Protein AF-A0A497P6F3-F1 (afdb_monomer_lite)

Radius of gyration: 19.62 Å; chains: 1; bounding box: 41×34×62 Å

pLDDT: mean 89.41, std 13.32, range [39.47, 98.31]

Secondary structure (DSSP, 8-state):
-GGGT--HHHHHS-HHHHTSEEEEEGGGS---TTS-----SEEEHHHHHHIIIIIIIIHH-TTHHHHHHHHHHHHHT-SS-------SHHHHHHHHHTT---EEE---S-TT--SHHHHTTSTTTS-GGGSSEEE--SS--HHHHHHHHHHHHHHTTTTTTPPPPPP-------

Structure (mmCIF, N/CA/C/O backbone):
data_AF-A0A497P6F3-F1
#
_entry.id   AF-A0A497P6F3-F1
#
loop_
_atom_site.group_PDB
_atom_site.id
_atom_site.type_symbol
_atom_site.label_atom_id
_atom_site.label_alt_id
_atom_site.label_comp_id
_atom_site.label_asym_id
_atom_site.label_entity_id
_atom_site.label_seq_id
_atom_site.pdbx_PDB_ins_code
_atom_site.Cartn_x
_atom_site.Cartn_y
_atom_site.Cartn_z
_atom_site.occupancy
_atom_site.B_iso_or_equiv
_atom_site.auth_seq_id
_atom_site.auth_comp_id
_atom_site.auth_asym_id
_atom_site.auth_atom_id
_atom_site.pdbx_PDB_model_num
ATOM 1 N N . ILE A 1 1 ? 3.048 -12.755 -9.326 1.00 82.00 1 ILE A N 1
ATOM 2 C CA . ILE A 1 1 ? 4.402 -13.328 -9.128 1.00 82.00 1 ILE A CA 1
ATOM 3 C C . ILE A 1 1 ? 4.595 -14.501 -10.067 1.00 82.00 1 ILE A C 1
ATOM 5 O O . ILE A 1 1 ? 5.355 -14.352 -11.011 1.00 82.00 1 ILE A O 1
ATOM 9 N N . GLU A 1 2 ? 3.820 -15.578 -9.909 1.00 86.31 2 GLU A N 1
ATOM 10 C CA . GLU A 1 2 ? 3.871 -16.745 -10.808 1.00 86.31 2 GLU A CA 1
ATOM 11 C C . GLU A 1 2 ? 3.602 -16.382 -12.273 1.00 86.31 2 GLU A C 1
ATOM 13 O O . GLU A 1 2 ? 4.366 -16.771 -13.147 1.00 86.31 2 GLU A O 1
ATOM 18 N N . LEU A 1 3 ? 2.597 -15.535 -12.531 1.00 90.06 3 LEU A N 1
ATOM 19 C CA . LEU A 1 3 ? 2.279 -15.052 -13.882 1.00 90.06 3 LEU A CA 1
ATOM 20 C C . LEU A 1 3 ? 3.457 -14.341 -14.574 1.00 90.06 3 LEU A C 1
ATOM 22 O O . LEU A 1 3 ? 3.561 -14.380 -15.792 1.00 90.06 3 LEU A O 1
ATOM 26 N N . LEU A 1 4 ? 4.342 -13.706 -13.801 1.00 92.44 4 LEU A N 1
ATOM 27 C CA . LEU A 1 4 ? 5.517 -12.988 -14.304 1.00 92.44 4 LEU A CA 1
ATOM 28 C C . LEU A 1 4 ? 6.810 -13.805 -14.149 1.00 92.44 4 LEU A C 1
ATOM 30 O O . LEU A 1 4 ? 7.888 -13.274 -14.387 1.00 92.44 4 LEU A O 1
ATOM 34 N N . GLY A 1 5 ? 6.736 -15.061 -13.691 1.00 94.38 5 GLY A N 1
ATOM 35 C CA . GLY A 1 5 ? 7.910 -15.905 -13.447 1.00 94.38 5 GLY A CA 1
ATOM 36 C C . GLY A 1 5 ? 8.916 -15.317 -12.447 1.00 94.38 5 GLY A C 1
ATOM 37 O O . GLY A 1 5 ? 10.118 -15.558 -12.577 1.00 94.38 5 GLY A O 1
ATOM 38 N N . LEU A 1 6 ? 8.453 -14.506 -11.490 1.00 95.31 6 LEU A N 1
ATOM 39 C CA . LEU A 1 6 ? 9.295 -13.927 -10.437 1.00 95.31 6 LEU A CA 1
ATOM 40 C C . LEU A 1 6 ? 9.411 -14.884 -9.247 1.00 95.31 6 LEU A C 1
ATOM 42 O O . LEU A 1 6 ? 8.482 -15.642 -8.968 1.00 95.31 6 LEU A O 1
ATOM 46 N N . LYS A 1 7 ? 10.529 -14.825 -8.518 1.00 95.38 7 LYS A N 1
ATOM 47 C CA . LYS A 1 7 ? 10.676 -15.559 -7.252 1.00 95.38 7 LYS A CA 1
ATOM 48 C C . LYS A 1 7 ? 10.013 -14.804 -6.101 1.00 95.38 7 LYS A C 1
ATOM 50 O O . LYS A 1 7 ? 9.880 -13.583 -6.154 1.00 95.38 7 LYS A O 1
ATOM 55 N N . TRP A 1 8 ? 9.633 -15.523 -5.047 1.00 94.88 8 TRP A N 1
ATOM 56 C CA . TRP A 1 8 ? 8.981 -14.929 -3.878 1.00 94.88 8 TRP A CA 1
ATOM 57 C C . TRP A 1 8 ? 9.869 -13.871 -3.208 1.00 94.88 8 TRP A C 1
ATOM 59 O O . TRP A 1 8 ? 9.406 -12.770 -2.912 1.00 94.88 8 TRP A O 1
ATOM 69 N N . GLU A 1 9 ? 11.162 -14.157 -3.061 1.00 95.56 9 GLU A N 1
ATOM 70 C CA . GLU A 1 9 ? 12.145 -13.293 -2.395 1.00 95.56 9 GLU A CA 1
ATOM 71 C C . GLU A 1 9 ? 12.336 -11.978 -3.161 1.00 95.56 9 GLU A C 1
ATOM 73 O O . GLU A 1 9 ? 12.485 -10.913 -2.567 1.00 95.56 9 GLU A O 1
ATOM 78 N N . GLN A 1 10 ? 12.222 -12.022 -4.491 1.00 94.75 10 GLN A N 1
ATOM 79 C CA . GLN A 1 10 ? 12.314 -10.838 -5.350 1.00 94.75 10 GLN A CA 1
ATOM 80 C C . GLN A 1 10 ? 11.138 -9.872 -5.169 1.00 94.75 10 GLN A C 1
ATOM 82 O O . GLN A 1 10 ? 11.231 -8.708 -5.556 1.00 94.75 10 GLN A O 1
ATOM 87 N N . CYS A 1 11 ? 10.032 -10.343 -4.594 1.00 91.94 11 CYS A N 1
ATOM 88 C CA . CYS A 1 11 ? 8.833 -9.549 -4.353 1.00 91.94 11 CYS A CA 1
ATOM 89 C C . CYS A 1 11 ? 8.666 -9.186 -2.872 1.00 91.94 11 CYS A C 1
ATOM 91 O O . CYS A 1 11 ? 8.286 -8.062 -2.546 1.00 91.94 11 CYS A O 1
ATOM 93 N N . TYR A 1 12 ? 8.981 -10.113 -1.965 1.00 90.44 12 TYR A N 1
ATOM 94 C CA . TYR A 1 12 ? 8.669 -9.998 -0.537 1.00 90.44 12 TYR A CA 1
ATOM 95 C C . TYR A 1 12 ? 9.870 -10.172 0.398 1.00 90.44 12 TYR A C 1
ATOM 97 O O . TYR A 1 12 ? 9.712 -9.981 1.601 1.00 90.44 12 TYR A O 1
ATOM 105 N N . GLY A 1 13 ? 11.060 -10.463 -0.130 1.00 91.81 13 GLY A N 1
ATOM 106 C CA . GLY A 1 13 ? 12.277 -10.655 0.655 1.00 91.81 13 GLY A CA 1
ATOM 107 C C . GLY A 1 13 ? 12.899 -9.362 1.193 1.00 91.81 13 GLY A C 1
ATOM 108 O O . GLY A 1 13 ? 12.254 -8.312 1.328 1.00 91.81 13 GLY A O 1
ATOM 109 N N . THR A 1 14 ? 14.184 -9.456 1.510 1.00 92.69 14 THR A N 1
ATOM 110 C CA . THR A 1 14 ? 15.056 -8.349 1.922 1.00 92.69 14 THR A CA 1
ATOM 111 C C . THR A 1 14 ? 15.172 -7.272 0.836 1.00 92.69 14 THR A C 1
ATOM 113 O O . THR A 1 14 ? 14.753 -7.457 -0.310 1.00 92.69 14 THR A O 1
ATOM 116 N N . ASP A 1 15 ? 15.731 -6.113 1.196 1.00 90.38 15 ASP A N 1
ATOM 117 C CA . ASP A 1 15 ? 15.968 -5.031 0.233 1.00 90.38 15 ASP A CA 1
ATOM 118 C C . ASP A 1 15 ? 16.881 -5.490 -0.919 1.00 90.38 15 ASP A C 1
ATOM 120 O O . ASP A 1 15 ? 16.552 -5.277 -2.085 1.00 90.38 15 ASP A O 1
ATOM 124 N N . ASP A 1 16 ? 17.952 -6.224 -0.608 1.00 93.62 16 ASP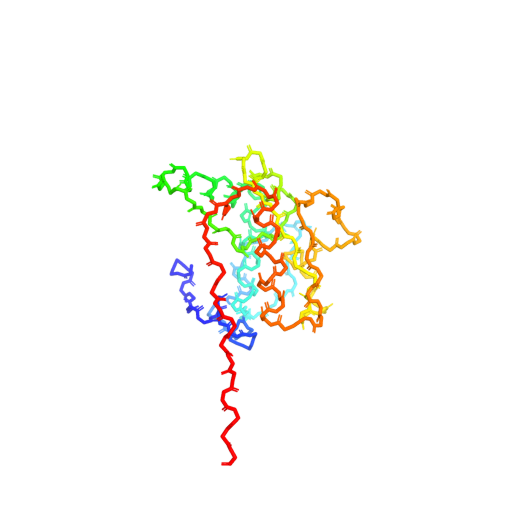 A N 1
ATOM 125 C CA . ASP A 1 16 ? 18.881 -6.766 -1.604 1.00 93.62 16 ASP A CA 1
ATOM 126 C C . ASP A 1 16 ? 18.204 -7.776 -2.543 1.00 93.62 16 ASP A C 1
ATOM 128 O O . ASP A 1 16 ? 18.385 -7.725 -3.762 1.00 93.62 16 ASP A O 1
ATOM 132 N N . GLU A 1 17 ? 17.369 -8.670 -2.006 1.00 95.62 17 GLU A N 1
ATOM 133 C CA . GLU A 1 17 ? 16.643 -9.660 -2.812 1.00 95.62 17 GLU A CA 1
ATOM 134 C C . GLU A 1 17 ? 15.648 -8.994 -3.768 1.00 95.62 17 GLU A C 1
ATOM 136 O O . GLU A 1 17 ? 15.582 -9.357 -4.949 1.00 95.62 17 GLU A O 1
ATOM 141 N N . LYS A 1 18 ? 14.931 -7.967 -3.297 1.00 93.06 18 LYS A N 1
ATOM 142 C CA . LYS A 1 18 ? 14.019 -7.158 -4.122 1.00 93.06 18 LYS A CA 1
ATOM 143 C C . LYS A 1 18 ? 14.755 -6.386 -5.218 1.00 93.06 18 LYS A C 1
ATOM 145 O O . LYS A 1 18 ? 14.202 -6.185 -6.302 1.00 93.06 18 LYS A O 1
ATOM 150 N N . ASN A 1 19 ? 16.001 -5.995 -4.964 1.00 94.88 19 ASN A N 1
ATOM 151 C CA . ASN A 1 19 ? 16.866 -5.315 -5.927 1.00 94.88 19 ASN A CA 1
ATOM 152 C C . ASN A 1 19 ? 17.665 -6.275 -6.832 1.00 94.88 19 ASN A C 1
ATOM 154 O O . ASN A 1 19 ? 18.416 -5.825 -7.698 1.00 94.88 19 ASN A O 1
ATOM 158 N N . SER A 1 20 ? 17.474 -7.592 -6.710 1.00 96.62 20 SER A N 1
ATOM 159 C CA . SER A 1 20 ? 18.093 -8.566 -7.616 1.00 96.62 20 SER A CA 1
ATOM 160 C C . SER A 1 20 ? 17.453 -8.560 -9.013 1.00 96.62 20 SER A C 1
ATOM 162 O O . SER A 1 20 ? 16.248 -8.343 -9.171 1.00 96.62 20 SER A O 1
ATOM 164 N N . LEU A 1 21 ? 18.265 -8.818 -10.045 1.00 97.56 21 LEU A N 1
ATOM 165 C CA . LEU A 1 21 ? 17.821 -8.832 -11.443 1.00 97.56 21 LEU A CA 1
ATOM 166 C C . LEU A 1 21 ? 16.886 -10.008 -11.750 1.00 97.56 21 LEU A C 1
ATOM 168 O O . LEU A 1 21 ? 17.105 -11.148 -11.335 1.00 97.56 21 LEU A O 1
ATOM 172 N N . THR A 1 22 ? 15.881 -9.735 -12.574 1.00 97.19 22 THR A N 1
ATOM 173 C CA . THR A 1 22 ? 14.935 -10.719 -13.108 1.00 97.19 22 THR A CA 1
ATOM 174 C C . THR A 1 22 ? 15.304 -11.105 -14.546 1.00 97.19 22 THR A C 1
ATOM 176 O O . THR A 1 22 ? 16.298 -10.643 -15.111 1.00 97.19 22 THR A O 1
ATOM 179 N N . HIS A 1 23 ? 14.520 -11.991 -15.160 1.00 96.31 23 HIS A N 1
ATOM 180 C CA . HIS A 1 23 ? 14.651 -12.295 -16.588 1.00 96.31 23 HIS A CA 1
ATOM 181 C C . HIS A 1 23 ? 13.951 -11.257 -17.484 1.00 96.31 23 HIS A C 1
ATOM 183 O O . HIS A 1 23 ? 14.224 -11.219 -18.682 1.00 96.31 23 HIS A O 1
ATOM 189 N N . ILE A 1 24 ? 13.087 -10.424 -16.902 1.00 96.81 24 ILE A N 1
ATOM 190 C CA . ILE A 1 24 ? 12.290 -9.410 -17.588 1.00 96.81 24 ILE A CA 1
ATOM 191 C C . ILE A 1 24 ? 13.165 -8.191 -17.867 1.00 96.81 24 ILE A C 1
ATOM 193 O O . ILE A 1 24 ? 13.961 -7.788 -17.014 1.00 96.81 24 ILE A O 1
ATOM 197 N N . LYS A 1 25 ? 13.027 -7.599 -19.053 1.00 96.94 25 LYS A N 1
ATOM 198 C CA . LYS A 1 25 ? 13.812 -6.435 -19.457 1.00 96.94 25 LYS A CA 1
ATOM 199 C C . LYS A 1 25 ? 12.956 -5.193 -19.628 1.00 96.94 25 LYS A C 1
ATOM 201 O O . LYS A 1 25 ? 11.786 -5.272 -19.989 1.00 96.94 25 LYS A O 1
ATOM 206 N N . TRP A 1 26 ? 13.589 -4.041 -19.436 1.00 95.44 26 TRP A N 1
ATOM 207 C CA . TRP A 1 26 ? 12.973 -2.748 -19.686 1.00 95.44 26 TRP A CA 1
ATOM 208 C C . TRP A 1 26 ? 12.540 -2.605 -21.148 1.00 95.44 26 TRP A C 1
ATOM 210 O O . TRP A 1 26 ? 11.471 -2.068 -21.395 1.00 95.44 26 TRP A O 1
ATOM 220 N N . GLU A 1 27 ? 13.298 -3.099 -22.131 1.00 93.69 27 GLU A N 1
ATOM 221 C CA . GLU A 1 27 ? 12.922 -2.959 -23.550 1.00 93.69 27 GLU A CA 1
ATOM 222 C C . GLU A 1 27 ? 11.617 -3.676 -23.917 1.00 93.69 27 GLU A C 1
ATOM 224 O O . GLU A 1 27 ? 10.956 -3.272 -24.870 1.00 93.69 27 GLU A O 1
ATOM 229 N N . ASP A 1 28 ? 11.246 -4.701 -23.151 1.00 93.44 28 ASP A N 1
ATOM 230 C CA . ASP A 1 28 ? 10.060 -5.520 -23.401 1.00 93.44 28 ASP A CA 1
ATOM 231 C C . ASP A 1 28 ? 8.796 -4.936 -22.735 1.00 93.44 28 ASP A C 1
ATOM 233 O O . ASP A 1 28 ? 7.688 -5.431 -22.948 1.00 93.44 28 ASP A O 1
ATOM 237 N N . MET A 1 29 ? 8.939 -3.882 -21.919 1.00 92.62 29 MET A N 1
ATOM 238 C CA . MET A 1 29 ? 7.821 -3.260 -21.211 1.00 92.62 29 MET A CA 1
ATOM 239 C C . MET A 1 29 ? 7.004 -2.329 -22.118 1.00 92.62 29 MET A C 1
ATOM 241 O O . MET A 1 29 ? 7.578 -1.497 -22.828 1.00 92.62 29 MET A O 1
ATOM 245 N N . PRO A 1 30 ? 5.660 -2.397 -22.074 1.00 90.69 30 PRO A N 1
ATOM 246 C CA . PRO A 1 30 ? 4.821 -1.475 -22.824 1.00 90.69 30 PRO A CA 1
ATOM 247 C C . PRO A 1 30 ? 4.896 -0.082 -22.198 1.00 90.69 30 PRO A C 1
ATOM 249 O O . PRO A 1 30 ? 4.627 0.069 -21.012 1.00 90.69 30 PRO A O 1
ATOM 252 N N . SER A 1 31 ? 5.188 0.943 -23.000 1.00 85.38 31 SER A N 1
ATOM 253 C CA . SER A 1 31 ? 5.140 2.341 -22.559 1.00 85.38 31 SER A CA 1
ATOM 254 C C . SER A 1 31 ? 4.260 3.195 -23.467 1.00 85.38 31 SER A C 1
ATOM 256 O O . SER A 1 31 ? 4.230 2.973 -24.682 1.00 85.38 31 SER A O 1
ATOM 258 N N . PRO A 1 32 ? 3.535 4.185 -22.913 1.00 78.06 32 PRO A N 1
ATOM 259 C CA . PRO A 1 32 ? 2.822 5.155 -23.729 1.00 78.06 32 PRO A CA 1
ATOM 260 C C . PRO A 1 32 ? 3.815 5.938 -24.604 1.00 78.06 32 PRO A C 1
ATOM 262 O O . PRO A 1 32 ? 4.853 6.358 -24.085 1.00 78.06 32 PRO A O 1
ATOM 265 N N . PRO A 1 33 ? 3.485 6.252 -25.873 1.00 77.50 33 PRO A N 1
ATOM 266 C CA . PRO A 1 33 ? 4.359 7.044 -26.748 1.00 77.50 33 PRO A CA 1
ATOM 267 C C . PRO A 1 33 ? 4.779 8.387 -26.134 1.00 77.50 33 PRO A C 1
ATOM 269 O O . PRO A 1 33 ? 5.876 8.875 -26.379 1.00 77.50 33 PRO A O 1
ATOM 272 N N . ASN A 1 34 ? 3.912 8.957 -25.292 1.00 79.50 34 ASN A N 1
ATOM 273 C CA . ASN A 1 34 ? 4.110 10.255 -24.650 1.00 79.50 34 ASN A CA 1
ATOM 274 C C . ASN A 1 34 ? 4.854 10.172 -23.301 1.00 79.50 34 ASN A C 1
ATOM 276 O O . ASN A 1 34 ? 5.140 11.207 -22.705 1.00 79.50 34 ASN A O 1
ATOM 280 N N . LYS A 1 35 ? 5.147 8.965 -22.796 1.00 80.62 35 LYS A N 1
ATOM 281 C CA . LYS A 1 35 ? 5.893 8.733 -21.546 1.00 80.62 35 LYS A CA 1
ATOM 282 C C . LYS A 1 35 ? 6.769 7.470 -21.670 1.00 80.62 35 LYS A C 1
ATOM 284 O O . LYS A 1 35 ? 6.544 6.502 -20.941 1.00 80.62 35 LYS A O 1
ATOM 289 N N . PRO A 1 36 ? 7.743 7.444 -22.600 1.00 81.69 36 PRO A N 1
ATOM 290 C CA . PRO A 1 36 ? 8.641 6.307 -22.739 1.00 81.69 36 PRO A CA 1
ATOM 291 C C . PRO A 1 36 ? 9.556 6.198 -21.517 1.00 81.69 36 PRO A C 1
ATOM 293 O O . PRO A 1 36 ? 10.034 7.200 -20.979 1.00 81.69 36 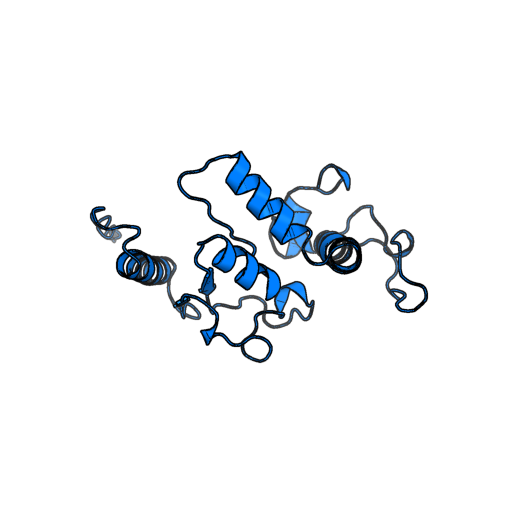PRO A O 1
ATOM 296 N N . HIS A 1 37 ? 9.846 4.974 -21.085 1.00 83.50 37 HIS A N 1
ATOM 297 C CA . HIS A 1 37 ? 10.933 4.736 -20.141 1.00 83.50 37 HIS A CA 1
ATOM 298 C C . HIS A 1 37 ? 12.272 4.704 -20.882 1.00 83.50 37 HIS A C 1
ATOM 300 O O . HIS A 1 37 ? 12.437 4.073 -21.927 1.00 83.50 37 HIS A O 1
ATOM 306 N N . ASN A 1 38 ? 13.271 5.352 -20.289 1.00 85.50 38 ASN A N 1
ATOM 307 C CA . ASN A 1 38 ? 14.618 5.451 -20.858 1.00 85.50 38 ASN A CA 1
ATOM 308 C C . ASN A 1 38 ? 15.582 4.388 -20.308 1.00 85.50 38 ASN A C 1
ATOM 310 O O . ASN A 1 38 ? 16.759 4.371 -20.662 1.00 85.50 38 ASN A O 1
ATOM 314 N N . LYS A 1 39 ? 15.095 3.501 -19.434 1.00 91.38 39 LYS A N 1
ATOM 315 C CA . LYS A 1 39 ? 15.883 2.407 -18.866 1.00 91.38 39 LYS A CA 1
ATOM 316 C C . LYS A 1 39 ? 16.050 1.265 -19.876 1.00 91.38 39 LYS A C 1
ATOM 318 O O . LYS A 1 39 ? 15.244 1.092 -20.797 1.00 91.38 39 LYS A O 1
ATOM 323 N N . ARG A 1 40 ? 17.140 0.519 -19.713 1.00 93.25 40 ARG A N 1
ATOM 324 C CA . ARG A 1 40 ? 17.569 -0.587 -20.575 1.00 93.25 40 ARG A CA 1
ATOM 325 C C . ARG A 1 40 ? 18.103 -1.733 -19.719 1.00 93.25 40 ARG A C 1
ATOM 327 O O . ARG A 1 40 ? 18.557 -1.503 -18.599 1.00 93.25 40 ARG A O 1
ATOM 334 N N . GLY A 1 41 ? 18.068 -2.946 -20.255 1.00 96.12 41 GLY A N 1
ATOM 335 C CA . GLY A 1 41 ? 18.523 -4.161 -19.595 1.00 96.12 41 GLY A CA 1
ATOM 336 C C . GLY A 1 41 ? 17.480 -4.791 -18.673 1.00 96.12 41 GLY A C 1
ATOM 337 O O . GLY A 1 41 ? 16.304 -4.433 -18.671 1.00 96.12 41 GLY A O 1
ATOM 338 N N . LYS A 1 42 ? 17.932 -5.783 -17.899 1.00 97.56 42 LYS A N 1
ATOM 339 C CA . LYS A 1 42 ? 17.087 -6.540 -16.968 1.00 97.56 42 LYS A CA 1
ATOM 340 C C . LYS A 1 42 ? 16.571 -5.642 -15.844 1.00 97.56 42 LYS A C 1
ATOM 342 O O . LYS A 1 42 ? 17.329 -4.852 -15.294 1.00 97.56 42 LYS A O 1
ATOM 347 N N . MET A 1 43 ? 15.304 -5.818 -15.497 1.00 97.38 43 MET A N 1
ATOM 348 C CA . MET A 1 43 ? 14.647 -5.137 -14.386 1.00 97.38 43 MET A CA 1
ATOM 349 C C . MET A 1 43 ? 14.917 -5.871 -13.075 1.00 97.38 43 MET A C 1
ATOM 351 O O . MET A 1 43 ? 14.996 -7.107 -13.065 1.00 97.38 43 MET A O 1
ATOM 355 N N . THR A 1 44 ? 14.994 -5.140 -11.965 1.00 96.94 44 THR A N 1
ATOM 356 C CA . THR A 1 44 ? 14.945 -5.754 -10.628 1.00 96.94 44 THR A CA 1
ATOM 357 C C . THR A 1 44 ? 13.531 -6.231 -10.281 1.00 96.94 44 THR A C 1
ATOM 359 O O . THR A 1 44 ? 12.554 -5.808 -10.902 1.00 96.94 44 THR A O 1
ATOM 362 N N . GLY A 1 45 ? 13.393 -7.105 -9.278 1.00 96.19 45 GLY A N 1
ATOM 363 C CA . GLY A 1 45 ? 12.075 -7.541 -8.792 1.00 96.19 45 GLY A CA 1
ATOM 364 C C . GLY A 1 45 ? 11.181 -6.363 -8.385 1.00 96.19 45 GLY A C 1
ATOM 365 O O . GLY A 1 45 ? 10.022 -6.283 -8.804 1.00 96.19 45 GLY A O 1
ATOM 366 N N . ARG A 1 46 ? 11.763 -5.400 -7.656 1.00 94.56 46 ARG A N 1
ATOM 367 C CA . ARG A 1 46 ? 11.128 -4.129 -7.279 1.00 94.56 46 ARG A CA 1
ATOM 368 C C . ARG A 1 46 ? 10.665 -3.339 -8.498 1.00 94.56 46 ARG A C 1
ATOM 370 O O . ARG A 1 46 ? 9.508 -2.930 -8.537 1.00 94.56 46 ARG A O 1
ATOM 377 N N . GLU A 1 47 ? 11.531 -3.163 -9.494 1.00 95.31 47 GLU A N 1
ATOM 378 C CA . GLU A 1 47 ? 11.191 -2.413 -10.706 1.00 95.31 47 GLU A CA 1
ATOM 379 C C . GLU A 1 47 ? 10.024 -3.052 -11.465 1.00 95.31 47 GLU A C 1
ATOM 381 O O . GLU A 1 47 ? 9.114 -2.341 -11.888 1.00 95.31 47 GLU A O 1
ATOM 386 N N . VAL A 1 48 ? 10.007 -4.385 -11.605 1.00 96.06 48 VAL A N 1
ATOM 387 C CA . VAL A 1 48 ? 8.892 -5.083 -12.269 1.00 96.06 48 VAL A CA 1
ATOM 388 C C . VAL A 1 48 ? 7.587 -4.850 -11.508 1.00 96.06 48 VAL A C 1
ATOM 390 O O . VAL A 1 48 ? 6.576 -4.503 -12.118 1.00 96.06 48 VAL A O 1
ATOM 393 N N . MET A 1 49 ? 7.595 -5.014 -10.182 1.00 94.56 49 MET A N 1
ATOM 394 C CA . MET A 1 49 ? 6.396 -4.823 -9.363 1.00 94.56 49 MET A CA 1
ATOM 395 C C . MET A 1 49 ? 5.876 -3.387 -9.400 1.00 94.56 49 MET A C 1
ATOM 397 O O . MET A 1 49 ? 4.672 -3.183 -9.548 1.00 94.56 49 MET A O 1
ATOM 401 N N . GLN A 1 50 ? 6.768 -2.404 -9.284 1.00 92.81 50 GLN A N 1
ATOM 402 C CA . GLN A 1 50 ? 6.405 -0.991 -9.317 1.00 92.81 50 GLN A CA 1
ATOM 403 C C . GLN A 1 50 ? 5.831 -0.601 -10.683 1.00 92.81 50 GLN A C 1
ATOM 405 O O . GLN A 1 50 ? 4.746 -0.018 -10.729 1.00 92.81 50 GLN A O 1
ATOM 410 N N . TYR A 1 51 ? 6.484 -1.001 -11.779 1.00 94.00 51 TYR A N 1
ATOM 411 C CA . TYR A 1 51 ? 6.054 -0.648 -13.133 1.00 94.00 51 TYR A CA 1
ATOM 412 C C . TYR A 1 51 ? 4.729 -1.315 -13.515 1.00 94.00 51 TYR A C 1
ATOM 414 O O . TYR A 1 51 ? 3.767 -0.642 -13.881 1.00 94.00 51 TYR A O 1
ATOM 422 N N . VAL A 1 52 ? 4.631 -2.641 -13.370 1.00 94.00 52 VAL A N 1
ATOM 423 C CA . VAL A 1 52 ? 3.390 -3.370 -13.683 1.00 94.00 52 VAL A CA 1
ATOM 424 C C . VAL A 1 52 ? 2.258 -2.912 -12.763 1.00 94.00 52 VAL A C 1
ATOM 426 O O . VAL A 1 52 ? 1.135 -2.678 -13.213 1.00 94.00 52 VAL A O 1
ATOM 429 N N . GLY A 1 53 ? 2.561 -2.745 -11.475 1.00 92.38 53 GLY A N 1
ATOM 430 C CA . GLY A 1 53 ? 1.588 -2.367 -10.462 1.00 92.38 53 GLY A CA 1
ATOM 431 C C . GLY A 1 53 ? 1.019 -0.963 -10.649 1.00 92.38 53 GLY A C 1
ATOM 432 O O . GLY A 1 53 ? -0.195 -0.757 -10.554 1.00 92.38 53 GLY A O 1
ATOM 433 N N . THR A 1 54 ? 1.902 0.000 -10.906 1.00 90.75 54 THR A N 1
ATOM 434 C CA . THR A 1 54 ? 1.591 1.434 -10.889 1.00 90.75 54 THR A CA 1
ATOM 435 C C . THR A 1 54 ? 1.461 1.990 -12.301 1.00 90.75 54 THR A C 1
ATOM 437 O O . THR A 1 54 ? 0.390 2.469 -12.662 1.00 90.75 54 THR A O 1
ATOM 440 N N . ASP A 1 55 ? 2.508 1.904 -13.121 1.00 90.25 55 ASP A N 1
ATOM 441 C CA . ASP A 1 55 ? 2.511 2.524 -14.452 1.00 90.25 55 ASP A CA 1
ATOM 442 C C . ASP A 1 55 ? 1.586 1.813 -15.452 1.00 90.25 55 ASP A C 1
ATOM 444 O O . ASP A 1 55 ? 1.053 2.469 -16.347 1.00 90.25 55 ASP A O 1
ATOM 448 N N . ILE A 1 56 ? 1.346 0.505 -15.294 1.00 92.50 56 ILE A N 1
ATOM 449 C CA . ILE A 1 56 ? 0.408 -0.235 -16.152 1.00 92.50 56 ILE A CA 1
ATOM 450 C C . ILE A 1 56 ? -0.981 -0.308 -15.510 1.00 92.50 56 ILE A C 1
ATOM 452 O O . ILE A 1 56 ? -1.923 0.316 -15.998 1.00 92.50 56 ILE A O 1
ATOM 456 N N . PHE A 1 57 ? -1.147 -1.073 -14.425 1.00 94.38 57 PHE A N 1
ATOM 457 C CA . PHE A 1 57 ? -2.492 -1.432 -13.958 1.00 94.38 57 PHE A CA 1
ATOM 458 C C . PHE A 1 57 ? -3.268 -0.247 -13.382 1.00 94.38 57 PHE A C 1
ATOM 460 O O . PHE A 1 57 ? -4.443 -0.098 -13.715 1.00 94.38 57 PHE A O 1
ATOM 467 N N . ARG A 1 58 ? -2.643 0.633 -12.585 1.00 92.31 58 ARG A N 1
ATOM 468 C CA . ARG A 1 58 ? -3.342 1.842 -12.102 1.00 92.31 58 ARG A CA 1
ATOM 469 C C . ARG A 1 58 ? -3.637 2.831 -13.221 1.00 92.31 58 ARG A C 1
ATOM 471 O O . ARG A 1 58 ? -4.661 3.498 -13.166 1.00 92.31 58 ARG A O 1
ATOM 478 N N . ASN A 1 59 ? -2.781 2.912 -14.238 1.00 90.19 59 ASN A N 1
ATOM 479 C CA . ASN A 1 59 ? -3.053 3.754 -15.400 1.00 90.19 59 ASN A CA 1
ATOM 480 C C . ASN A 1 59 ? -4.243 3.228 -16.225 1.00 90.19 59 ASN A C 1
ATOM 482 O O . ASN A 1 59 ? -5.014 4.014 -16.765 1.00 90.19 59 ASN A O 1
ATOM 486 N N . MET A 1 60 ? -4.422 1.905 -16.298 1.00 92.56 60 MET A N 1
ATOM 487 C CA . MET A 1 60 ? -5.594 1.287 -16.932 1.00 92.56 60 MET A CA 1
ATOM 488 C C . MET A 1 60 ? -6.868 1.437 -16.093 1.00 92.56 60 MET A C 1
ATOM 490 O O . MET A 1 60 ? -7.943 1.683 -16.634 1.00 92.56 60 MET A O 1
ATOM 494 N N . HIS A 1 61 ? -6.763 1.243 -14.780 1.00 93.81 61 HIS A N 1
ATOM 495 C CA . HIS A 1 61 ? -7.876 1.324 -13.844 1.00 93.81 61 HIS A CA 1
ATOM 496 C C . HIS A 1 61 ? -7.351 1.739 -12.465 1.00 93.81 61 HIS A C 1
ATOM 498 O O . HIS A 1 61 ? -6.795 0.931 -11.719 1.00 93.81 61 HIS A O 1
ATOM 504 N N . GLN A 1 62 ? -7.546 3.011 -12.119 1.00 94.00 62 GLN A N 1
ATOM 505 C CA . GLN A 1 62 ? -6.980 3.636 -10.918 1.00 94.00 62 GLN A CA 1
ATOM 506 C C . GLN A 1 62 ? -7.319 2.878 -9.621 1.00 94.00 62 GLN A C 1
ATOM 508 O O . GLN A 1 62 ? -6.472 2.745 -8.735 1.00 94.00 62 GLN A O 1
ATOM 513 N N . GLU A 1 63 ? -8.515 2.290 -9.564 1.00 95.50 63 GLU A N 1
ATOM 514 C CA . GLU A 1 63 ? -9.050 1.552 -8.415 1.00 95.50 63 GLU A CA 1
ATOM 515 C C . GLU A 1 63 ? -8.816 0.032 -8.491 1.00 95.50 63 GLU A C 1
ATOM 517 O O . GLU A 1 63 ? -9.537 -0.752 -7.876 1.00 95.50 63 GLU A O 1
ATOM 522 N N . VAL A 1 64 ? -7.864 -0.440 -9.307 1.00 96.56 64 VAL A N 1
ATOM 523 C CA . VAL A 1 64 ? -7.698 -1.886 -9.579 1.00 96.56 64 VAL A CA 1
ATOM 524 C C . VAL A 1 64 ? -7.365 -2.670 -8.316 1.00 96.56 64 VAL A C 1
ATOM 526 O O . VAL A 1 64 ? -7.974 -3.706 -8.055 1.00 96.56 64 VAL A O 1
ATOM 529 N N . TRP A 1 65 ? -6.461 -2.141 -7.496 1.00 95.88 65 TRP A N 1
ATOM 530 C CA . TRP A 1 65 ? -6.008 -2.791 -6.269 1.00 95.88 65 TRP A CA 1
ATOM 531 C C . TRP A 1 65 ? -7.019 -2.646 -5.133 1.00 95.88 65 TRP A C 1
ATOM 533 O O . TRP A 1 65 ? -7.288 -3.623 -4.431 1.00 95.88 65 TRP A O 1
ATOM 543 N N . THR A 1 66 ? -7.635 -1.470 -4.996 1.00 96.31 66 THR A N 1
ATOM 544 C CA . THR A 1 66 ? -8.674 -1.195 -3.992 1.00 96.31 66 THR A CA 1
ATOM 545 C C . THR A 1 66 ? -9.895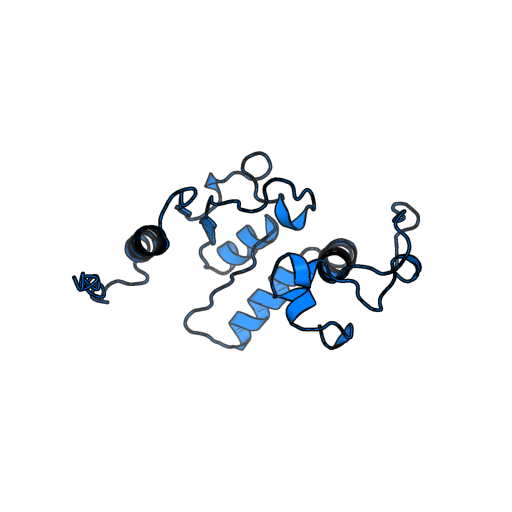 -2.073 -4.231 1.00 96.31 66 THR A C 1
ATOM 547 O O . THR A 1 66 ? -10.295 -2.839 -3.353 1.00 96.31 66 THR A O 1
ATOM 550 N N . SER A 1 67 ? -10.430 -2.061 -5.454 1.00 96.19 67 SER A N 1
ATOM 551 C CA . SER A 1 67 ? -11.601 -2.856 -5.828 1.00 96.19 67 SER A CA 1
ATOM 552 C C . SER A 1 67 ? -11.336 -4.351 -5.671 1.00 96.19 67 SER A C 1
ATOM 554 O O . SER A 1 67 ? -12.155 -5.062 -5.088 1.00 96.19 67 SER A O 1
ATOM 556 N N . ALA A 1 68 ? -10.181 -4.844 -6.138 1.00 96.75 68 ALA A N 1
ATOM 557 C CA . ALA A 1 68 ? -9.820 -6.254 -5.995 1.00 96.75 68 ALA A CA 1
ATOM 558 C C . ALA A 1 68 ? -9.705 -6.677 -4.521 1.00 96.75 68 ALA A C 1
ATOM 560 O O . ALA A 1 68 ? -10.235 -7.723 -4.142 1.00 96.75 68 ALA A O 1
ATOM 561 N N . THR A 1 69 ? -9.061 -5.857 -3.684 1.00 96.81 69 THR A N 1
ATOM 562 C CA . THR A 1 69 ? -8.855 -6.147 -2.255 1.00 96.81 69 THR A CA 1
ATOM 563 C C . THR A 1 69 ? -10.175 -6.164 -1.491 1.00 96.81 69 THR A C 1
ATOM 565 O O . THR A 1 69 ? -10.478 -7.149 -0.816 1.00 96.81 69 THR A O 1
ATOM 568 N N . ILE A 1 70 ? -11.008 -5.131 -1.647 1.00 96.44 70 ILE A N 1
ATOM 569 C CA . ILE A 1 70 ? -12.302 -5.049 -0.956 1.00 96.44 70 ILE A CA 1
ATOM 570 C C . ILE A 1 70 ? -13.247 -6.165 -1.415 1.00 96.44 70 ILE A C 1
ATOM 572 O O . ILE A 1 70 ? -13.899 -6.800 -0.584 1.00 96.44 70 ILE A O 1
ATOM 576 N N . ASN A 1 71 ? -13.293 -6.468 -2.717 1.00 96.62 71 ASN A N 1
ATOM 577 C CA . ASN A 1 71 ? -14.099 -7.581 -3.225 1.00 96.62 71 ASN A CA 1
ATOM 578 C C . ASN A 1 71 ? -13.629 -8.928 -2.669 1.00 96.62 71 ASN A C 1
ATOM 580 O O . ASN A 1 71 ? -14.460 -9.770 -2.328 1.00 96.62 71 ASN A O 1
ATOM 584 N N . ARG A 1 72 ? -12.311 -9.128 -2.535 1.00 96.88 72 ARG A N 1
ATOM 585 C CA . ARG A 1 72 ? -11.751 -10.337 -1.924 1.00 96.88 72 ARG A CA 1
ATOM 586 C C . ARG A 1 72 ? -12.169 -10.471 -0.462 1.00 96.88 72 ARG A C 1
ATOM 588 O O . ARG A 1 72 ? -12.633 -11.542 -0.095 1.00 96.88 72 ARG A O 1
ATOM 595 N N . ILE A 1 73 ? -12.062 -9.406 0.335 1.00 95.94 73 ILE A N 1
ATOM 596 C CA . ILE A 1 73 ? -12.466 -9.408 1.753 1.00 95.94 73 ILE A CA 1
ATOM 597 C C . ILE A 1 73 ? -13.957 -9.738 1.890 1.00 95.94 73 ILE A C 1
ATOM 599 O O . ILE A 1 73 ? -14.332 -10.630 2.648 1.00 95.94 73 ILE A O 1
ATOM 603 N N . LYS A 1 74 ? -14.815 -9.080 1.098 1.00 94.56 74 LYS A N 1
ATOM 604 C CA . LYS A 1 74 ? -16.265 -9.341 1.104 1.00 94.56 74 LYS A CA 1
ATOM 605 C C . LYS A 1 74 ? -16.598 -10.782 0.719 1.00 94.56 74 LYS A C 1
ATOM 607 O O . LYS A 1 74 ? -17.498 -11.373 1.305 1.00 94.56 74 LYS A O 1
ATOM 612 N N . LYS A 1 75 ? -15.882 -11.341 -0.262 1.00 96.88 75 LYS A N 1
ATOM 613 C CA . LYS A 1 75 ? -16.075 -12.723 -0.718 1.00 96.88 75 LYS A CA 1
ATOM 614 C C . LYS A 1 75 ? -15.587 -13.751 0.304 1.00 96.88 75 LYS A C 1
ATOM 616 O O . LYS A 1 75 ? -16.213 -14.796 0.431 1.00 96.88 75 LYS A O 1
ATOM 621 N N . ASP A 1 76 ? -14.481 -13.468 0.987 1.00 95.44 76 ASP A N 1
ATOM 622 C CA . ASP A 1 76 ? -13.943 -14.335 2.039 1.00 95.44 76 ASP A CA 1
ATOM 623 C C . ASP A 1 76 ? -14.871 -14.379 3.263 1.00 95.44 76 ASP A C 1
ATOM 625 O O . ASP A 1 76 ? -14.949 -15.391 3.953 1.00 95.44 76 ASP A O 1
ATOM 629 N N . GLY A 1 77 ? -15.619 -13.295 3.512 1.00 91.44 77 GLY A N 1
ATOM 630 C CA . GLY A 1 77 ? -16.530 -13.204 4.655 1.00 91.44 77 GLY A CA 1
ATOM 631 C C . GLY A 1 77 ? -15.785 -13.198 5.993 1.00 91.44 77 GLY A C 1
ATOM 632 O O . GLY A 1 77 ? -16.338 -13.619 7.012 1.00 91.44 77 GLY A O 1
ATOM 633 N N . SER A 1 78 ? -14.521 -12.761 5.994 1.00 87.50 78 SER A N 1
ATOM 634 C CA . SER A 1 78 ? -13.674 -12.729 7.183 1.00 87.50 78 SER A CA 1
ATOM 635 C C . SER A 1 78 ? -14.314 -11.847 8.257 1.00 87.50 78 SER A C 1
ATOM 637 O O . SER A 1 78 ? -14.772 -10.741 7.976 1.00 87.50 78 SER A O 1
ATOM 639 N N . LYS A 1 79 ? -14.288 -12.295 9.518 1.00 87.19 79 LYS A N 1
ATOM 640 C CA . LYS A 1 79 ? -14.712 -11.457 10.658 1.00 87.19 79 LYS A CA 1
ATOM 641 C C . LYS A 1 79 ? -13.824 -10.225 10.828 1.00 87.19 79 LYS A C 1
ATOM 643 O O . LYS A 1 79 ? -14.266 -9.211 11.352 1.00 87.19 79 LYS A O 1
ATOM 648 N N . PHE A 1 80 ? -12.567 -10.353 10.421 1.00 88.88 80 PHE A N 1
ATOM 649 C CA . PHE A 1 80 ? -11.553 -9.321 10.497 1.00 88.88 80 PHE A CA 1
ATOM 650 C C . PHE A 1 80 ? -10.574 -9.514 9.341 1.00 88.88 80 PHE A C 1
ATOM 652 O O . PHE A 1 80 ? -10.191 -10.647 9.044 1.00 88.88 80 PHE A O 1
ATOM 659 N N . ALA A 1 81 ? -10.178 -8.420 8.698 1.00 93.75 81 ALA A N 1
ATOM 660 C CA . ALA A 1 81 ? -9.217 -8.425 7.606 1.00 93.75 81 ALA A CA 1
ATOM 661 C C . ALA A 1 81 ? -8.132 -7.383 7.878 1.00 93.75 81 ALA A C 1
ATOM 663 O O . ALA A 1 81 ? -8.430 -6.248 8.240 1.00 93.75 81 ALA A O 1
ATOM 664 N N . VAL A 1 82 ? -6.874 -7.775 7.682 1.00 94.62 82 VAL A N 1
ATOM 665 C CA . VAL A 1 82 ? -5.715 -6.890 7.830 1.00 94.62 82 VAL A CA 1
ATOM 666 C C . VAL A 1 82 ? -5.146 -6.605 6.450 1.00 94.62 82 VAL A C 1
ATOM 668 O O . VAL A 1 82 ? -4.811 -7.529 5.710 1.00 94.62 82 VAL A O 1
ATOM 671 N N . ILE A 1 83 ? -5.023 -5.322 6.115 1.00 95.94 83 ILE A N 1
ATOM 672 C CA . ILE A 1 83 ? -4.400 -4.851 4.878 1.00 95.94 83 ILE A CA 1
ATOM 673 C C . ILE A 1 83 ? -3.076 -4.201 5.264 1.00 95.94 83 ILE A C 1
ATOM 675 O O . ILE A 1 83 ? -3.060 -3.170 5.929 1.00 95.94 83 ILE A O 1
ATOM 679 N N . THR A 1 84 ? -1.962 -4.817 4.879 1.00 93.81 84 THR A N 1
ATOM 680 C CA . THR A 1 84 ? -0.620 -4.372 5.291 1.00 93.81 84 THR A CA 1
ATOM 681 C C . THR A 1 84 ? 0.073 -3.471 4.272 1.00 93.81 84 THR A C 1
ATOM 683 O O . THR A 1 84 ? 1.098 -2.884 4.594 1.00 93.81 84 THR A O 1
ATOM 686 N N . ASP A 1 85 ? -0.445 -3.380 3.046 1.00 90.56 85 ASP A N 1
ATOM 687 C CA . ASP A 1 85 ? 0.227 -2.721 1.919 1.00 90.56 85 ASP A CA 1
ATOM 688 C C . ASP A 1 85 ? -0.636 -1.585 1.346 1.00 90.56 85 ASP A C 1
ATOM 690 O O . ASP A 1 85 ? -1.114 -1.652 0.218 1.00 90.56 85 ASP A O 1
ATOM 694 N N . CYS A 1 86 ? -0.885 -0.558 2.165 1.00 94.69 86 CYS A N 1
ATOM 695 C CA . CYS A 1 86 ? -1.570 0.674 1.763 1.00 94.69 86 CYS A CA 1
ATOM 696 C C . 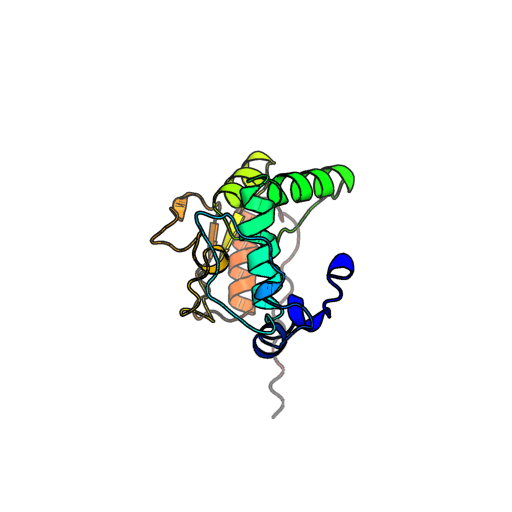CYS A 1 86 ? -0.527 1.744 1.414 1.00 94.69 86 CYS A C 1
ATOM 698 O O . CYS A 1 86 ? 0.230 2.189 2.278 1.00 94.69 86 CYS A O 1
ATOM 700 N N . ARG A 1 87 ? -0.478 2.145 0.144 1.00 94.38 87 ARG A N 1
ATOM 701 C CA . ARG A 1 87 ? 0.577 2.976 -0.451 1.00 94.38 87 ARG A CA 1
ATOM 702 C C . ARG A 1 87 ? 0.074 4.270 -1.074 1.00 94.38 87 ARG A C 1
ATOM 704 O O . ARG A 1 87 ? 0.871 5.185 -1.250 1.00 94.38 87 ARG A O 1
ATOM 711 N N . PHE A 1 88 ? -1.210 4.361 -1.417 1.00 96.44 88 PHE A N 1
ATOM 712 C CA . PHE A 1 88 ? -1.765 5.513 -2.131 1.00 96.44 88 PHE A CA 1
ATOM 713 C C . PHE A 1 88 ? -2.995 6.117 -1.433 1.00 96.44 88 PHE A C 1
ATOM 715 O O . PHE A 1 88 ? -3.755 5.387 -0.797 1.00 96.44 88 PHE A O 1
ATOM 722 N N . PRO A 1 89 ? -3.247 7.434 -1.591 1.00 97.19 89 PRO A N 1
ATOM 723 C CA . PRO A 1 89 ? -4.401 8.110 -0.990 1.00 97.19 89 PRO A CA 1
ATOM 724 C C . PRO A 1 89 ? -5.753 7.450 -1.284 1.00 97.19 89 PRO A C 1
ATOM 726 O O . PRO A 1 89 ? -6.573 7.303 -0.383 1.00 97.19 89 PRO A O 1
ATOM 729 N N . ASN A 1 90 ? -5.972 6.987 -2.520 1.00 96.56 90 ASN A N 1
ATOM 730 C CA . ASN A 1 90 ? -7.227 6.332 -2.895 1.00 96.56 90 ASN A CA 1
ATOM 731 C C . ASN A 1 90 ? -7.453 5.007 -2.150 1.00 96.56 90 ASN A C 1
ATOM 733 O O . ASN A 1 90 ? -8.590 4.594 -1.948 1.00 96.56 90 ASN A O 1
ATOM 737 N N . GLU A 1 91 ? -6.385 4.348 -1.697 1.00 97.38 91 GLU A N 1
ATOM 738 C CA . GLU A 1 91 ? -6.483 3.128 -0.894 1.00 97.38 91 GLU A CA 1
ATOM 739 C C . GLU A 1 91 ? -6.920 3.423 0.534 1.00 97.38 91 GLU A C 1
ATOM 741 O O . GLU A 1 91 ? -7.747 2.687 1.071 1.00 97.38 91 GLU A O 1
ATOM 746 N N . VAL A 1 92 ? -6.430 4.524 1.113 1.00 98.12 92 VAL A N 1
ATOM 747 C CA . VAL A 1 92 ? -6.874 5.007 2.426 1.00 98.12 92 VAL A CA 1
ATOM 748 C C . VAL A 1 92 ? -8.381 5.254 2.392 1.00 98.12 92 VAL A C 1
ATOM 750 O O . VAL A 1 92 ? -9.129 4.674 3.181 1.00 98.12 92 VAL A O 1
ATOM 753 N N . GLU A 1 93 ? -8.830 6.033 1.406 1.00 97.88 93 GLU A N 1
ATOM 754 C CA . GLU A 1 93 ? -10.243 6.364 1.220 1.00 97.88 93 GLU A CA 1
ATOM 755 C C . GLU A 1 93 ? -11.091 5.113 0.949 1.00 97.88 93 GLU A C 1
ATOM 757 O O . GLU A 1 93 ? -12.153 4.942 1.546 1.00 97.88 93 GLU A O 1
ATOM 762 N N . ALA A 1 94 ? -10.631 4.194 0.093 1.00 97.44 94 ALA A N 1
ATOM 763 C CA . ALA A 1 94 ? -11.367 2.970 -0.217 1.00 97.44 94 ALA A CA 1
ATOM 764 C C . ALA A 1 94 ? -11.551 2.055 1.005 1.00 97.44 94 ALA A C 1
ATOM 766 O O . ALA A 1 94 ? -12.627 1.476 1.179 1.00 97.44 94 ALA A O 1
ATOM 767 N N . VAL A 1 95 ? -10.529 1.928 1.860 1.00 97.75 95 VAL A N 1
ATOM 768 C CA . VAL A 1 95 ? -10.615 1.141 3.101 1.00 97.75 95 VAL A CA 1
ATOM 769 C C . VAL A 1 95 ? -11.590 1.784 4.084 1.00 97.75 95 VAL A C 1
ATOM 771 O O . VAL A 1 95 ? -12.461 1.092 4.613 1.00 97.75 95 VAL A O 1
ATOM 774 N N . GLN A 1 96 ? -11.498 3.099 4.286 1.00 97.81 96 GLN A N 1
ATOM 775 C CA . GLN A 1 96 ? -12.395 3.835 5.182 1.00 97.81 96 GLN A CA 1
ATOM 776 C C . GLN A 1 96 ? -13.851 3.786 4.702 1.00 97.81 96 GLN A C 1
ATOM 778 O O . GLN A 1 96 ? -14.756 3.495 5.484 1.00 97.81 96 GLN A O 1
ATOM 783 N N . ASN A 1 97 ? -14.084 3.950 3.396 1.00 97.25 97 ASN A N 1
ATOM 784 C CA . ASN A 1 97 ? -15.411 3.828 2.784 1.00 97.25 97 ASN A CA 1
ATOM 785 C C . ASN A 1 97 ? -16.006 2.415 2.917 1.00 97.25 97 ASN A C 1
ATOM 787 O O . ASN A 1 97 ? -17.226 2.250 2.897 1.00 97.25 97 ASN A O 1
ATOM 791 N N . ALA A 1 98 ? -15.167 1.386 3.067 1.00 95.31 98 ALA A N 1
ATOM 792 C CA . ALA A 1 98 ? -15.600 0.019 3.350 1.00 95.31 98 ALA A CA 1
ATOM 793 C C . ALA A 1 98 ? -15.858 -0.249 4.849 1.00 95.31 98 ALA A C 1
ATOM 795 O O . ALA A 1 98 ? -16.163 -1.386 5.211 1.00 95.31 98 ALA A O 1
ATOM 796 N N . GLY A 1 99 ? -15.747 0.769 5.711 1.00 93.94 99 GLY A N 1
ATOM 797 C CA . GLY A 1 99 ? -15.898 0.660 7.165 1.00 93.94 99 GLY A CA 1
ATOM 798 C C . GLY A 1 99 ? -14.627 0.218 7.896 1.00 93.94 99 GLY A C 1
ATOM 799 O O . GLY A 1 99 ? -14.683 -0.092 9.085 1.00 93.94 99 GLY A O 1
ATOM 800 N N . GLY A 1 100 ? -13.492 0.160 7.196 1.00 95.38 100 GLY A N 1
ATOM 801 C CA . GLY A 1 100 ? -12.190 -0.127 7.784 1.00 95.38 100 GLY A CA 1
ATOM 802 C C . GLY A 1 100 ? -11.572 1.085 8.483 1.00 95.38 100 GLY A C 1
ATOM 803 O O . GLY A 1 100 ? -12.092 2.198 8.433 1.00 95.38 100 GLY A O 1
ATOM 804 N N . LYS A 1 101 ? -10.425 0.849 9.121 1.00 97.06 101 LYS A N 1
ATOM 805 C CA . LYS A 1 101 ? -9.590 1.869 9.759 1.00 97.06 101 LYS A CA 1
ATOM 806 C C . LYS A 1 101 ? -8.181 1.806 9.188 1.00 97.06 101 LYS A C 1
ATOM 808 O O . LYS A 1 101 ? -7.682 0.710 8.927 1.00 97.06 101 LYS A O 1
ATOM 813 N N . VAL A 1 102 ? -7.540 2.958 9.011 1.00 98.06 102 VAL A N 1
ATOM 814 C CA . VAL A 1 102 ? -6.183 3.055 8.457 1.00 98.06 102 VAL A CA 1
ATOM 815 C C . VAL A 1 102 ? -5.249 3.706 9.469 1.00 98.06 102 VAL A C 1
ATOM 817 O O . VAL A 1 102 ? -5.497 4.818 9.933 1.00 98.06 102 VAL A O 1
ATOM 820 N N . VAL A 1 103 ? -4.155 3.011 9.788 1.00 97.81 103 VAL A N 1
ATOM 821 C CA . VAL A 1 103 ? -3.128 3.469 10.733 1.00 97.81 103 VAL A CA 1
ATOM 822 C C . VAL A 1 103 ? -1.827 3.756 10.000 1.00 97.81 103 VAL A C 1
ATOM 824 O O . VAL A 1 103 ? -1.313 2.898 9.281 1.00 97.81 103 VAL A O 1
ATOM 827 N N . ARG A 1 104 ? -1.261 4.945 10.222 1.00 97.44 104 ARG A N 1
ATOM 828 C CA . ARG A 1 104 ? 0.069 5.324 9.731 1.00 97.44 104 ARG A CA 1
ATOM 829 C C . ARG A 1 104 ? 1.109 5.100 10.821 1.00 97.44 104 ARG A C 1
ATOM 831 O O . ARG A 1 104 ? 1.017 5.679 11.896 1.00 97.44 104 ARG A O 1
ATOM 838 N N . PHE A 1 105 ? 2.138 4.319 10.515 1.00 96.62 105 PHE A N 1
ATOM 839 C CA . PHE A 1 105 ? 3.362 4.248 11.313 1.00 96.62 105 PHE A CA 1
ATOM 840 C C . PHE A 1 105 ? 4.408 5.199 10.722 1.00 96.62 105 PHE A C 1
ATOM 842 O O . PHE A 1 105 ? 4.557 5.275 9.502 1.00 96.62 105 PHE A O 1
ATOM 849 N N . THR A 1 106 ? 5.126 5.938 11.565 1.00 95.62 106 THR A N 1
ATOM 850 C CA . THR A 1 106 ? 6.035 7.016 11.123 1.00 95.62 106 THR A CA 1
ATOM 851 C C . THR A 1 106 ? 7.477 6.568 10.858 1.00 95.62 106 THR A C 1
ATOM 853 O O . THR A 1 106 ? 8.271 7.345 10.317 1.00 95.62 106 THR A O 1
ATOM 856 N N . ARG A 1 107 ? 7.866 5.348 11.256 1.00 94.31 107 ARG A N 1
ATOM 857 C CA . ARG A 1 107 ? 9.215 4.817 11.017 1.00 94.31 107 ARG A CA 1
ATOM 858 C C . ARG A 1 107 ? 9.468 4.657 9.520 1.00 94.31 107 ARG A C 1
ATOM 860 O O . ARG A 1 107 ? 8.803 3.871 8.856 1.00 94.31 107 ARG A O 1
ATOM 867 N N . CYS A 1 108 ? 10.511 5.320 9.026 1.00 89.25 108 CYS A N 1
ATOM 868 C CA . CYS A 1 108 ? 10.955 5.232 7.638 1.00 89.25 108 CYS A CA 1
ATOM 869 C C . CYS A 1 108 ? 12.406 4.717 7.571 1.00 89.25 108 CYS A C 1
ATOM 871 O O . CYS A 1 108 ? 13.341 5.503 7.731 1.00 89.25 108 CYS A O 1
ATOM 873 N N . PRO A 1 109 ? 12.626 3.402 7.372 1.00 83.94 109 PRO A N 1
ATOM 874 C CA . PRO A 1 109 ? 13.976 2.843 7.258 1.00 83.94 109 PRO A CA 1
ATOM 875 C C . PRO A 1 109 ? 14.666 3.178 5.923 1.00 83.94 109 PRO A C 1
ATOM 877 O O . PRO A 1 109 ? 15.888 3.094 5.838 1.00 83.94 109 PRO A O 1
ATOM 880 N N . PHE A 1 110 ? 13.910 3.589 4.896 1.00 82.75 110 PHE A N 1
ATOM 881 C CA . PHE A 1 110 ? 14.412 3.834 3.538 1.00 82.75 110 PHE A CA 1
ATOM 882 C C . PHE A 1 110 ? 14.032 5.239 3.019 1.00 82.75 110 PHE A C 1
ATOM 884 O O . PHE A 1 110 ? 13.279 5.361 2.058 1.00 82.75 110 PHE A O 1
ATOM 891 N N . PRO A 1 111 ? 14.566 6.330 3.599 1.00 80.50 111 PRO A N 1
ATOM 892 C CA . PRO A 1 111 ? 14.120 7.703 3.313 1.00 80.50 111 PRO A CA 1
ATOM 893 C C . PRO A 1 111 ? 14.497 8.241 1.921 1.00 80.50 111 PRO A C 1
ATOM 895 O O . PRO A 1 111 ? 14.187 9.383 1.601 1.00 80.50 111 PRO A O 1
ATOM 898 N N . LYS A 1 112 ? 15.230 7.467 1.112 1.00 83.19 112 LYS A N 1
ATOM 899 C CA . LYS A 1 112 ? 15.739 7.895 -0.203 1.00 83.19 112 LYS A CA 1
ATOM 900 C C . LYS A 1 112 ? 14.933 7.351 -1.382 1.00 83.19 112 LYS A C 1
ATOM 902 O O . LYS A 1 112 ? 15.262 7.687 -2.519 1.00 83.19 112 LYS A O 1
ATOM 907 N N . ASP A 1 113 ? 13.938 6.498 -1.146 1.00 80.50 113 ASP A N 1
ATOM 908 C CA . ASP A 1 113 ? 13.098 6.020 -2.241 1.00 80.50 113 ASP A CA 1
ATOM 909 C C . ASP A 1 113 ? 12.169 7.150 -2.705 1.00 80.50 113 ASP A C 1
ATOM 911 O O . ASP A 1 113 ? 11.555 7.841 -1.898 1.00 80.50 113 ASP A O 1
ATOM 915 N N . SER A 1 114 ? 12.127 7.379 -4.014 1.00 86.44 114 SER A N 1
ATOM 916 C CA . SER A 1 114 ? 11.362 8.462 -4.642 1.00 86.44 114 SER A CA 1
ATOM 917 C C . SER A 1 114 ? 10.261 7.946 -5.564 1.00 86.44 114 SER A C 1
ATOM 919 O O . SER A 1 114 ? 9.588 8.738 -6.229 1.00 86.44 114 SER A O 1
ATOM 921 N N . HIS A 1 115 ? 10.059 6.627 -5.628 1.00 85.62 115 HIS A N 1
ATOM 922 C CA . HIS A 1 115 ? 8.945 6.080 -6.382 1.00 85.62 115 HIS A CA 1
ATOM 923 C C . HIS A 1 115 ? 7.615 6.487 -5.728 1.00 85.62 115 HIS A C 1
ATOM 925 O O . HIS A 1 115 ? 7.492 6.542 -4.504 1.00 85.62 115 HIS A O 1
ATOM 931 N N . SER A 1 116 ? 6.588 6.761 -6.539 1.00 87.44 116 SER A N 1
ATOM 932 C CA . SER A 1 116 ? 5.291 7.241 -6.038 1.00 87.44 116 SER A CA 1
ATOM 933 C C . SER A 1 116 ? 4.654 6.274 -5.034 1.00 87.44 116 SER A C 1
ATOM 935 O O . SER A 1 116 ? 4.043 6.722 -4.072 1.00 87.44 116 SER A O 1
ATOM 937 N N . SER A 1 117 ? 4.862 4.966 -5.204 1.00 86.31 117 SER A N 1
ATOM 938 C CA . SER A 1 117 ? 4.393 3.926 -4.274 1.00 86.31 117 SER A CA 1
ATOM 939 C C . SER A 1 117 ? 5.053 3.943 -2.894 1.00 86.31 117 SER A C 1
ATOM 941 O O . SER A 1 117 ? 4.561 3.258 -1.999 1.00 86.31 117 SER A O 1
ATOM 943 N N . GLU A 1 118 ? 6.169 4.653 -2.724 1.00 88.12 118 GLU A N 1
ATOM 944 C CA . GLU A 1 118 ? 6.849 4.776 -1.431 1.00 88.12 118 GLU A CA 1
ATOM 945 C C . GLU A 1 118 ? 6.528 6.101 -0.736 1.00 88.12 118 GLU A C 1
ATOM 947 O O . GLU A 1 118 ? 6.496 6.147 0.488 1.00 88.12 118 GLU A O 1
ATOM 952 N N . ILE A 1 119 ? 6.248 7.159 -1.507 1.00 92.12 119 ILE A N 1
ATOM 953 C CA . ILE A 1 119 ? 6.159 8.532 -0.983 1.00 92.12 119 ILE A CA 1
ATOM 954 C C . ILE A 1 119 ? 4.758 9.149 -1.042 1.00 92.12 119 ILE A C 1
ATOM 956 O O . ILE A 1 119 ? 4.555 10.243 -0.528 1.00 92.12 119 ILE A O 1
ATOM 960 N N . ALA A 1 120 ? 3.777 8.521 -1.702 1.00 94.50 120 ALA A N 1
ATOM 961 C CA . ALA A 1 120 ? 2.463 9.142 -1.936 1.00 94.50 120 ALA A CA 1
ATOM 962 C C . ALA A 1 120 ? 1.663 9.444 -0.654 1.00 94.50 120 ALA A C 1
ATOM 964 O O . ALA A 1 120 ? 0.697 10.201 -0.713 1.00 94.50 120 ALA A O 1
ATOM 965 N N . LEU A 1 121 ? 2.058 8.867 0.482 1.00 95.62 121 LEU A N 1
ATOM 966 C CA . LEU A 1 121 ? 1.448 9.075 1.797 1.00 95.62 121 LEU A CA 1
ATOM 967 C C . LEU A 1 121 ? 2.376 9.812 2.779 1.00 95.62 121 LEU A C 1
ATOM 969 O O . LEU A 1 121 ? 2.132 9.803 3.988 1.00 95.62 121 LEU A O 1
ATOM 973 N N . ASP A 1 122 ? 3.453 10.420 2.285 1.00 94.38 122 ASP A N 1
ATOM 974 C CA . ASP A 1 122 ? 4.315 11.269 3.106 1.00 94.38 122 ASP A CA 1
ATOM 975 C C . ASP A 1 122 ? 3.594 12.556 3.520 1.00 94.38 122 ASP A C 1
ATOM 977 O O . ASP A 1 122 ? 2.670 13.016 2.850 1.00 94.38 122 ASP A O 1
ATOM 981 N N . GLU A 1 123 ? 4.008 13.117 4.656 1.00 92.88 123 GLU A N 1
ATOM 982 C CA . GLU A 1 123 ? 3.357 14.260 5.316 1.00 92.88 123 GLU A CA 1
ATOM 983 C C . GLU A 1 123 ? 3.288 15.508 4.417 1.00 92.88 123 GLU A C 1
ATOM 985 O O . GLU A 1 123 ? 2.355 16.300 4.516 1.00 92.88 123 GLU A O 1
ATOM 990 N N . ASP A 1 124 ? 4.235 15.664 3.486 1.00 93.44 124 ASP A N 1
ATOM 991 C CA . ASP A 1 124 ? 4.276 16.761 2.513 1.00 93.44 124 ASP A CA 1
ATOM 992 C C . ASP A 1 124 ? 3.317 16.574 1.320 1.00 93.44 124 ASP A C 1
ATOM 994 O O . ASP A 1 124 ? 3.099 17.514 0.553 1.00 93.44 124 ASP A O 1
ATOM 998 N N . LYS A 1 125 ? 2.746 15.375 1.139 1.00 95.06 125 LYS A N 1
ATOM 999 C CA . LYS A 1 125 ? 1.904 15.001 -0.019 1.00 95.06 125 LYS A CA 1
ATOM 1000 C C . LYS A 1 125 ? 0.503 14.554 0.360 1.00 95.06 125 LYS A C 1
ATOM 1002 O O . LYS A 1 125 ? -0.404 14.626 -0.471 1.00 95.06 125 LYS A O 1
ATOM 1007 N N . PHE A 1 126 ? 0.320 14.082 1.586 1.00 96.81 126 PHE A N 1
ATOM 1008 C CA . PHE A 1 126 ? -0.952 13.598 2.089 1.00 96.81 126 PHE A CA 1
ATOM 1009 C C . PHE A 1 126 ? -1.205 14.147 3.487 1.00 96.81 126 PHE A C 1
ATOM 1011 O O . PHE A 1 126 ? -0.351 14.069 4.364 1.00 96.81 126 PHE A O 1
ATOM 1018 N N . ASP A 1 127 ? -2.409 14.673 3.696 1.00 97.25 127 ASP A N 1
ATOM 1019 C CA . ASP A 1 127 ? -2.842 15.161 5.000 1.00 97.25 127 ASP A CA 1
ATOM 1020 C C . ASP A 1 127 ? -2.983 13.991 5.979 1.00 97.25 127 ASP A C 1
ATOM 1022 O O . ASP A 1 127 ? -3.910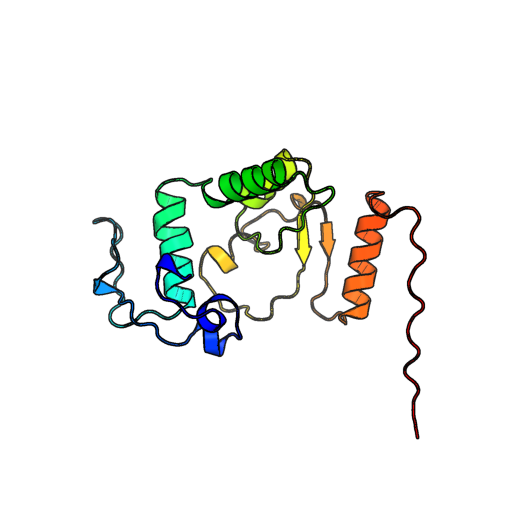 13.184 5.881 1.00 97.25 127 ASP A O 1
ATOM 1026 N N . TRP A 1 128 ? -2.057 13.897 6.934 1.00 97.25 128 TRP A N 1
ATOM 1027 C CA . TRP A 1 128 ? -2.041 12.823 7.925 1.00 97.25 128 TRP A CA 1
ATOM 1028 C C . TRP A 1 128 ? -3.242 12.846 8.877 1.00 97.25 128 TRP A C 1
ATOM 1030 O O . TRP A 1 128 ? -3.525 11.818 9.491 1.00 97.25 128 TRP A O 1
ATOM 1040 N N . LEU A 1 129 ? -4.005 13.944 8.948 1.00 96.62 129 LEU A N 1
ATOM 1041 C CA . LEU A 1 129 ? -5.278 13.984 9.680 1.00 96.62 129 LEU A CA 1
ATOM 1042 C C . LEU A 1 129 ? -6.365 13.115 9.034 1.00 96.62 129 LEU A C 1
ATOM 1044 O O . LEU A 1 129 ? -7.382 12.835 9.665 1.00 96.62 129 LEU A O 1
ATOM 1048 N N . LYS A 1 130 ? -6.164 12.675 7.786 1.00 97.44 130 LYS A N 1
ATOM 1049 C CA . LYS A 1 130 ? -7.065 11.739 7.104 1.00 97.44 130 LYS A CA 1
ATOM 1050 C C . LYS A 1 130 ? -6.863 10.285 7.530 1.00 97.44 130 LYS A C 1
ATOM 1052 O O . LYS A 1 130 ? -7.700 9.449 7.198 1.00 97.44 130 LYS A O 1
ATOM 1057 N N . PHE A 1 131 ? -5.778 9.955 8.233 1.00 98.31 131 PHE A N 1
ATOM 1058 C CA . PHE A 1 131 ? -5.639 8.639 8.855 1.00 98.31 131 PHE A CA 1
ATOM 1059 C C . PHE A 1 131 ? -6.514 8.542 10.106 1.00 98.31 131 PHE A C 1
ATOM 1061 O O . PHE A 1 131 ? -6.715 9.524 10.813 1.00 98.31 131 PHE A O 1
ATOM 1068 N N . ASP A 1 132 ? -6.990 7.338 10.423 1.00 98.25 132 ASP A N 1
ATOM 1069 C CA . ASP A 1 132 ? -7.748 7.109 11.657 1.00 98.25 132 ASP A CA 1
ATOM 1070 C C . ASP A 1 132 ? -6.851 7.128 12.902 1.00 98.25 132 ASP A C 1
ATOM 1072 O O . ASP A 1 132 ? -7.325 7.403 14.003 1.00 98.25 132 ASP A O 1
ATOM 1076 N N . ALA A 1 133 ? -5.562 6.820 12.731 1.00 97.88 133 ALA A N 1
ATOM 1077 C CA . ALA A 1 133 ? -4.533 7.010 13.744 1.00 97.88 133 ALA A CA 1
ATOM 1078 C C . ALA A 1 133 ? -3.145 7.170 13.110 1.00 97.88 133 ALA A C 1
ATOM 1080 O O . ALA A 1 133 ? -2.836 6.579 12.070 1.00 97.88 133 ALA A O 1
ATOM 1081 N N . VAL A 1 134 ? -2.281 7.917 13.795 1.00 97.81 134 VAL A N 1
ATOM 1082 C CA . VAL A 1 134 ? -0.855 8.034 13.481 1.00 97.81 134 VAL A CA 1
ATOM 1083 C C . VAL A 1 134 ? -0.065 7.589 14.707 1.00 97.81 134 VAL A C 1
ATOM 1085 O O . VAL A 1 134 ? -0.213 8.159 15.785 1.00 97.81 134 VAL A O 1
ATOM 1088 N N . ILE A 1 135 ? 0.768 6.563 14.550 1.00 97.62 135 ILE A N 1
ATOM 1089 C CA . ILE A 1 135 ? 1.600 6.002 15.616 1.00 97.62 135 ILE A CA 1
ATOM 1090 C C . ILE A 1 135 ? 3.050 6.387 15.354 1.00 97.62 135 ILE A C 1
ATOM 1092 O O . ILE A 1 135 ? 3.670 5.903 14.399 1.00 97.62 135 ILE A O 1
ATOM 1096 N N . ASP A 1 136 ? 3.603 7.235 16.224 1.00 96.75 136 ASP A N 1
ATOM 1097 C CA . ASP A 1 136 ? 5.004 7.623 16.118 1.00 96.75 136 ASP A CA 1
ATOM 1098 C C . ASP A 1 136 ? 5.936 6.529 16.654 1.00 96.75 136 ASP A C 1
ATOM 1100 O O . ASP A 1 136 ? 6.186 6.424 17.852 1.00 96.75 136 ASP A O 1
ATOM 1104 N N . ASN A 1 137 ? 6.462 5.696 15.756 1.00 96.69 137 ASN A N 1
ATOM 1105 C CA . ASN A 1 137 ? 7.353 4.588 16.097 1.00 96.69 137 ASN A CA 1
ATOM 1106 C C . ASN A 1 137 ? 8.781 4.760 15.554 1.00 96.69 137 ASN A C 1
ATOM 1108 O O . ASN A 1 137 ? 9.511 3.767 15.434 1.00 96.69 137 ASN A O 1
ATOM 1112 N N . LYS A 1 138 ? 9.205 5.997 15.243 1.00 95.25 138 LYS A N 1
ATOM 1113 C CA . LYS A 1 138 ? 10.547 6.298 14.700 1.00 95.25 138 LYS A CA 1
ATOM 1114 C C . LYS A 1 138 ? 11.680 5.678 15.522 1.00 95.25 138 LYS A C 1
ATOM 1116 O O . LYS A 1 138 ? 12.570 5.067 14.940 1.00 95.25 138 LYS A O 1
ATOM 1121 N N . ILE A 1 139 ? 11.611 5.792 16.852 1.00 94.62 139 ILE A N 1
ATOM 1122 C CA . ILE A 1 139 ? 12.639 5.294 17.790 1.00 94.62 139 ILE A CA 1
ATOM 1123 C C . ILE A 1 139 ? 12.124 4.235 18.781 1.00 94.62 139 ILE A C 1
ATOM 1125 O O . ILE A 1 139 ? 12.877 3.776 19.632 1.00 94.62 139 ILE A O 1
ATOM 1129 N N . ALA A 1 140 ? 10.848 3.852 18.689 1.00 94.94 140 ALA A N 1
ATOM 1130 C CA . ALA A 1 140 ? 10.207 2.925 19.622 1.00 94.94 140 ALA A CA 1
ATOM 1131 C C . ALA A 1 140 ? 10.727 1.482 19.473 1.00 94.94 140 ALA A C 1
ATOM 1133 O O . ALA A 1 140 ? 11.103 1.055 18.377 1.00 94.94 140 ALA A O 1
ATOM 1134 N N . THR A 1 141 ? 10.690 0.671 20.531 1.00 96.12 141 THR A N 1
ATOM 1135 C CA . THR A 1 141 ? 10.905 -0.778 20.363 1.00 96.12 141 THR A CA 1
ATOM 1136 C C . THR A 1 141 ? 9.691 -1.433 19.689 1.00 96.12 141 THR A C 1
ATOM 1138 O O . THR A 1 141 ? 8.637 -0.812 19.519 1.00 96.12 141 THR A O 1
ATOM 1141 N N . ILE A 1 142 ? 9.810 -2.703 19.283 1.00 94.69 142 ILE A N 1
ATOM 1142 C CA . ILE A 1 142 ? 8.649 -3.471 18.793 1.00 94.69 142 ILE A CA 1
ATOM 1143 C C . ILE A 1 142 ? 7.588 -3.582 19.897 1.00 94.69 142 ILE A C 1
ATOM 1145 O O . ILE A 1 142 ? 6.406 -3.414 19.613 1.00 94.69 142 ILE A O 1
ATOM 1149 N N . SER A 1 143 ? 8.010 -3.800 21.148 1.00 96.50 143 SER A N 1
ATOM 1150 C CA . SER A 1 143 ? 7.105 -3.886 22.299 1.00 96.50 143 SER A CA 1
ATOM 1151 C C . SER A 1 143 ? 6.326 -2.586 22.494 1.00 96.50 143 SER A C 1
ATOM 1153 O O . SER A 1 143 ? 5.099 -2.603 22.544 1.00 96.50 143 SER A O 1
ATOM 1155 N N . ASP A 1 144 ? 7.022 -1.447 22.488 1.00 96.62 144 ASP A N 1
ATOM 1156 C CA . ASP A 1 144 ? 6.382 -0.134 22.637 1.00 96.62 144 ASP A CA 1
ATOM 1157 C C . ASP A 1 144 ? 5.436 0.164 21.470 1.00 96.62 144 ASP A C 1
ATOM 1159 O O . ASP A 1 144 ? 4.332 0.665 21.668 1.00 96.62 144 ASP A O 1
ATOM 1163 N N . THR A 1 145 ? 5.842 -0.188 20.244 1.00 97.00 145 THR A N 1
ATOM 1164 C CA . THR A 1 145 ? 5.004 -0.027 19.045 1.00 97.00 145 THR A CA 1
ATOM 1165 C C . THR A 1 145 ? 3.716 -0.839 19.162 1.00 97.00 145 THR A C 1
ATOM 1167 O O . THR A 1 145 ? 2.635 -0.315 18.890 1.00 97.00 145 THR A O 1
ATOM 1170 N N . ASN A 1 146 ? 3.816 -2.093 19.611 1.00 96.19 146 ASN A N 1
ATOM 1171 C CA . ASN A 1 146 ? 2.659 -2.954 19.836 1.00 96.19 146 ASN A CA 1
ATOM 1172 C C . ASN A 1 146 ? 1.758 -2.400 20.942 1.00 96.19 146 ASN A C 1
ATOM 1174 O O . ASN A 1 146 ? 0.543 -2.391 20.774 1.00 96.19 146 ASN A O 1
ATOM 1178 N N . GLY A 1 147 ? 2.334 -1.889 22.034 1.00 96.25 147 GLY A N 1
ATOM 1179 C CA . GLY A 1 147 ? 1.580 -1.257 23.116 1.00 96.25 147 GLY A CA 1
ATOM 1180 C C . GLY A 1 147 ? 0.817 -0.011 22.657 1.00 96.25 147 GLY A C 1
ATOM 1181 O O . GLY A 1 147 ? -0.354 0.149 22.996 1.00 96.25 147 GLY A O 1
ATOM 1182 N N . MET A 1 148 ? 1.441 0.848 21.843 1.00 96.69 148 MET A N 1
ATOM 1183 C CA . MET A 1 148 ? 0.768 2.010 21.245 1.00 96.69 148 MET A CA 1
ATOM 1184 C C . MET A 1 148 ? -0.378 1.589 20.324 1.00 96.69 148 MET A C 1
ATOM 1186 O O . MET A 1 148 ? -1.479 2.119 20.446 1.00 96.69 148 MET A O 1
ATOM 1190 N N . PHE A 1 149 ? -0.143 0.611 19.445 1.00 95.69 149 PHE A N 1
ATOM 1191 C CA . PHE A 1 149 ? -1.176 0.130 18.529 1.00 95.69 149 PHE A CA 1
ATOM 1192 C C . PHE A 1 149 ? -2.331 -0.552 19.264 1.00 95.69 149 PHE A C 1
ATOM 1194 O O . PHE A 1 149 ? -3.488 -0.313 18.936 1.00 95.69 149 PHE A O 1
ATOM 1201 N N . TYR A 1 150 ? -2.038 -1.339 20.298 1.00 94.50 150 TYR A N 1
ATOM 1202 C CA . TYR A 1 150 ? -3.062 -1.977 21.117 1.00 94.50 150 TYR A CA 1
ATOM 1203 C C . TYR A 1 150 ? -3.991 -0.949 21.776 1.00 94.50 150 TYR A C 1
ATOM 1205 O O . TYR A 1 150 ? -5.206 -1.088 21.681 1.00 94.50 150 TYR A O 1
ATOM 1213 N N . ARG A 1 151 ? -3.442 0.131 22.350 1.00 94.38 151 ARG A N 1
ATOM 1214 C CA . ARG A 1 151 ? -4.252 1.226 22.918 1.00 94.38 151 ARG A CA 1
ATOM 1215 C C . ARG A 1 151 ? -5.158 1.871 21.868 1.00 94.38 151 ARG A C 1
ATOM 1217 O O . ARG A 1 151 ? -6.335 2.073 22.131 1.00 94.38 151 ARG A O 1
ATOM 1224 N N . THR A 1 152 ? -4.651 2.107 20.653 1.00 95.25 152 THR A N 1
ATOM 1225 C CA . THR A 1 152 ? -5.477 2.602 19.535 1.00 95.25 152 THR A CA 1
ATOM 1226 C C . THR A 1 152 ? -6.655 1.671 19.236 1.00 95.25 152 THR A C 1
ATOM 1228 O O . THR A 1 152 ? -7.770 2.127 18.993 1.00 95.25 152 THR A O 1
ATOM 1231 N N . LEU A 1 153 ? -6.427 0.357 19.268 1.00 92.94 153 LEU A N 1
ATOM 1232 C CA . LEU A 1 153 ? -7.473 -0.635 19.035 1.00 92.94 153 LEU A CA 1
ATOM 1233 C C . LEU A 1 153 ? -8.497 -0.706 20.184 1.00 92.94 153 LEU A C 1
ATOM 1235 O O . LEU A 1 153 ? -9.684 -0.935 19.928 1.00 92.94 153 LEU A O 1
ATOM 1239 N N . GLU A 1 154 ? -8.064 -0.506 21.432 1.00 91.75 154 GLU A N 1
ATOM 1240 C CA . GLU A 1 154 ? -8.955 -0.371 22.593 1.00 91.75 154 GLU A CA 1
ATOM 1241 C C . GLU A 1 154 ? -9.826 0.882 22.502 1.00 91.75 154 GLU A C 1
ATOM 1243 O O . GLU A 1 154 ? -11.035 0.785 22.714 1.00 91.75 154 GLU A O 1
ATOM 1248 N N . ASP A 1 155 ? -9.248 2.022 22.114 1.00 92.88 155 ASP A N 1
ATOM 1249 C CA . ASP A 1 155 ? -9.970 3.289 21.940 1.00 92.88 155 ASP A CA 1
ATOM 1250 C C . ASP A 1 155 ? -11.071 3.178 20.871 1.00 92.88 155 ASP A C 1
ATOM 1252 O O . ASP A 1 155 ? -12.131 3.797 20.978 1.00 92.88 155 ASP A O 1
ATOM 1256 N N . TRP A 1 156 ? -10.862 2.344 19.849 1.00 93.12 156 TRP A N 1
ATOM 1257 C CA . TRP A 1 156 ? -11.882 2.021 18.842 1.00 93.12 156 TRP A CA 1
ATOM 1258 C C . TRP A 1 156 ? -12.910 0.982 19.303 1.00 93.12 156 TRP A C 1
ATOM 1260 O O . TRP A 1 156 ? -13.850 0.673 18.568 1.00 93.12 156 TRP A O 1
ATOM 1270 N N . GLY A 1 157 ? -12.737 0.411 20.495 1.00 90.44 157 GLY A N 1
ATOM 1271 C CA . GLY A 1 157 ? -13.595 -0.634 21.046 1.00 90.44 157 GLY A CA 1
ATOM 1272 C C . GLY A 1 157 ? -13.431 -1.998 20.372 1.00 90.44 157 GLY A C 1
ATOM 1273 O O . GLY A 1 157 ? -14.228 -2.898 20.631 1.00 90.44 157 GLY A O 1
ATOM 1274 N N . TRP A 1 158 ? -12.412 -2.184 19.525 1.00 86.50 158 TRP A N 1
ATOM 1275 C CA . TRP A 1 158 ? -12.223 -3.415 18.746 1.00 86.50 158 TRP A CA 1
ATOM 1276 C C . TRP A 1 158 ? -11.723 -4.593 19.591 1.00 86.50 158 TRP A C 1
ATOM 1278 O O . TRP A 1 158 ? -11.915 -5.742 19.202 1.00 86.50 158 TRP A O 1
ATOM 1288 N N . PHE A 1 159 ? -11.116 -4.320 20.751 1.00 71.69 159 PHE A N 1
ATOM 1289 C CA . PHE A 1 159 ? -10.499 -5.337 21.614 1.00 71.69 159 PHE A CA 1
ATOM 1290 C C . PHE A 1 159 ? -10.969 -5.304 23.074 1.00 71.69 159 PHE A C 1
ATOM 1292 O O . PHE A 1 159 ? -10.327 -5.887 23.947 1.00 71.69 159 PHE A O 1
ATOM 1299 N N . SER A 1 160 ? -12.121 -4.688 23.353 1.00 61.38 160 SER A N 1
ATOM 1300 C CA . SER A 1 160 ? -12.695 -4.712 24.703 1.00 61.38 160 SER A CA 1
ATOM 1301 C C . SER A 1 160 ? -12.928 -6.161 25.181 1.00 61.38 160 SER A C 1
ATOM 1303 O O . SER A 1 160 ? -13.795 -6.869 24.673 1.00 61.38 160 SER A O 1
ATOM 1305 N N . GLY A 1 161 ? -12.118 -6.619 26.149 1.00 57.81 161 GLY A N 1
ATOM 1306 C CA . GLY A 1 161 ? -12.271 -7.923 26.812 1.00 57.81 161 GLY A CA 1
ATOM 1307 C C . GLY A 1 161 ? -11.110 -8.923 26.698 1.00 57.81 161 GLY A C 1
ATOM 1308 O O . GLY A 1 161 ? -11.248 -10.028 27.222 1.00 57.81 161 GLY A O 1
ATOM 1309 N N . ILE A 1 162 ? -9.978 -8.583 26.069 1.00 55.78 162 ILE A N 1
ATOM 1310 C CA . ILE A 1 162 ? -8.771 -9.434 26.091 1.00 55.78 162 ILE A CA 1
ATOM 1311 C C . ILE A 1 162 ? -7.792 -8.889 27.139 1.00 55.78 162 ILE A C 1
ATOM 1313 O O . ILE A 1 162 ? -7.398 -7.730 27.086 1.00 55.78 162 ILE A O 1
ATOM 1317 N N . ALA A 1 163 ? -7.420 -9.710 28.124 1.00 51.88 163 ALA A N 1
ATOM 1318 C CA . ALA A 1 163 ? -6.392 -9.343 29.094 1.00 51.88 163 ALA A CA 1
ATOM 1319 C C . ALA A 1 163 ? -5.033 -9.199 28.389 1.00 51.88 163 ALA A C 1
ATOM 1321 O O . ALA A 1 163 ? -4.658 -10.059 27.588 1.00 51.88 163 ALA A O 1
ATOM 1322 N N . MET A 1 164 ? -4.299 -8.130 28.705 1.00 52.81 164 MET A N 1
ATOM 1323 C CA . MET A 1 164 ? -2.927 -7.920 28.237 1.00 52.81 164 MET A CA 1
ATOM 1324 C C . MET A 1 164 ? -2.075 -9.171 28.520 1.00 52.81 164 MET A C 1
ATOM 1326 O O . MET A 1 164 ? -2.091 -9.655 29.656 1.00 52.81 164 MET A O 1
ATOM 1330 N N . PRO A 1 165 ? -1.306 -9.693 27.549 1.00 55.56 165 PRO A N 1
ATOM 1331 C CA . PRO A 1 165 ? -0.252 -10.650 27.853 1.00 55.56 165 PRO A CA 1
ATOM 1332 C C . PRO A 1 165 ? 0.741 -9.988 28.813 1.00 55.56 165 PRO A C 1
ATOM 1334 O O . PRO A 1 165 ? 1.235 -8.898 28.523 1.00 55.56 165 PRO A O 1
ATOM 1337 N N . GLU A 1 166 ? 1.012 -10.616 29.959 1.00 50.50 166 GLU A N 1
ATOM 1338 C CA . GLU A 1 166 ? 2.015 -10.111 30.900 1.00 50.50 166 GLU A CA 1
ATOM 1339 C C . GLU A 1 166 ? 3.368 -9.951 30.193 1.00 50.50 166 GLU A C 1
ATOM 1341 O O . GLU A 1 166 ? 3.805 -10.835 29.451 1.00 50.50 166 GLU A O 1
ATOM 1346 N N . GLU A 1 167 ? 4.038 -8.820 30.435 1.00 49.31 167 GLU A N 1
ATOM 1347 C CA . GLU A 1 167 ? 5.401 -8.581 29.967 1.00 49.31 167 GLU A CA 1
ATOM 1348 C C . GLU A 1 167 ? 6.296 -9.749 30.393 1.00 49.31 167 GLU A C 1
ATOM 1350 O O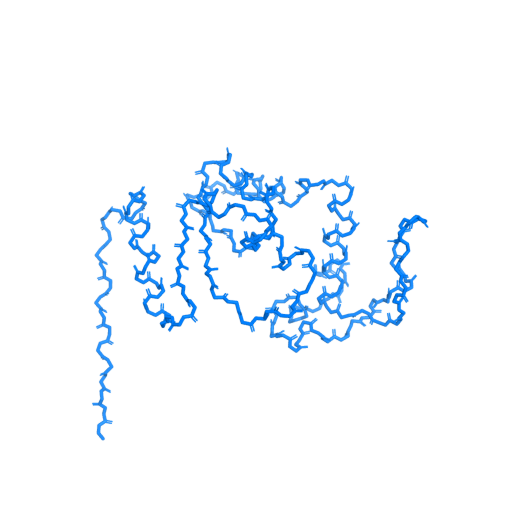 . GLU A 1 167 ? 6.500 -10.012 31.584 1.00 49.31 167 GLU A O 1
ATOM 1355 N N . SER A 1 168 ? 6.856 -10.463 29.414 1.00 44.25 168 SER A N 1
ATOM 1356 C CA . SER A 1 168 ? 7.853 -11.488 29.683 1.00 44.25 168 SER A CA 1
ATOM 1357 C C . SER A 1 168 ? 9.085 -10.806 30.272 1.00 44.25 168 SER A C 1
ATOM 1359 O O . SER A 1 168 ? 9.897 -10.239 29.538 1.00 44.25 168 SER A O 1
ATOM 1361 N N . LYS A 1 169 ? 9.230 -10.853 31.600 1.00 39.47 169 LYS A N 1
ATOM 1362 C CA . LYS A 1 169 ? 10.472 -10.478 32.275 1.00 39.47 169 LYS A CA 1
ATOM 1363 C C . LYS A 1 169 ? 11.596 -11.301 31.654 1.00 39.47 169 LYS A C 1
ATOM 1365 O O . LYS A 1 169 ? 11.642 -12.521 31.831 1.00 39.47 169 LYS A O 1
ATOM 1370 N N . GLN A 1 170 ? 12.475 -10.646 30.899 1.00 40.25 170 GLN A N 1
ATOM 1371 C CA . GLN A 1 170 ? 13.730 -11.248 30.478 1.00 40.25 170 GLN A CA 1
ATOM 1372 C C . GLN A 1 170 ? 14.446 -11.707 31.748 1.00 40.25 170 GLN A C 1
ATOM 1374 O O . GLN A 1 170 ? 14.777 -10.900 32.615 1.00 40.25 170 GLN A O 1
ATOM 1379 N N . LYS A 1 171 ? 14.617 -13.023 31.898 1.00 41.22 171 LYS A N 1
ATOM 1380 C CA . LYS A 1 171 ? 15.496 -13.575 32.923 1.00 41.22 171 LYS A CA 1
ATOM 1381 C C . LYS A 1 171 ? 16.918 -13.189 32.536 1.00 41.22 171 LYS A C 1
ATOM 1383 O O . LYS A 1 171 ? 17.517 -13.845 31.685 1.00 41.22 171 LYS A O 1
ATOM 1388 N N . GLU A 1 172 ? 17.440 -12.136 33.155 1.00 45.00 172 GLU A N 1
ATOM 1389 C CA . GLU A 1 172 ? 18.881 -11.953 33.292 1.00 45.00 172 GLU A CA 1
ATOM 1390 C C . GLU A 1 172 ? 19.437 -13.240 33.905 1.00 45.00 172 GLU A C 1
ATOM 1392 O O . GLU A 1 172 ? 19.141 -13.590 35.048 1.00 45.00 172 GLU A O 1
ATOM 1397 N N . THR A 1 173 ? 20.161 -14.004 33.093 1.00 47.22 173 THR A N 1
ATOM 1398 C CA . THR A 1 173 ? 20.977 -15.109 33.584 1.00 47.22 173 THR A CA 1
ATOM 1399 C C . THR A 1 173 ? 22.403 -14.589 33.575 1.00 47.22 173 THR A C 1
ATOM 1401 O O . THR A 1 173 ? 22.930 -14.262 32.513 1.00 47.22 173 THR A O 1
ATOM 1404 N N . VAL A 1 174 ? 22.924 -14.421 34.790 1.00 46.78 174 VAL A N 1
ATOM 1405 C CA . VAL A 1 174 ? 24.309 -14.079 35.143 1.00 46.78 174 VAL A CA 1
ATOM 1406 C C . VAL A 1 174 ? 25.279 -15.116 34.590 1.00 46.78 174 VAL A C 1
ATOM 1408 O O . VAL A 1 174 ? 24.919 -16.316 34.626 1.00 46.78 174 VAL A O 1
#

Sequence (174 aa):
IELLGLKWEQCYGTDDEKNSLTHIKWEDMPSPPNKPHNKRGKMTGREVMQYVGTDIFRNMHQEVWTSATINRIKKDGSKFAVITDCRFPNEVEAVQNAGGKVVRFTRCPFPKDSHSSEIALDEDKFDWLKFDAVIDNKIATISDTNGMFYRTLEDWGWFSGIAMPEESKQKETV

Foldseek 3Di:
DVVQPDDPCCAPNDPVSVQDFDPDWLVPDDDDPVDRDPDTDTGGSVRVCLCCVPVNPCVVPVCRPLVVVLVVCVVVVDPDDDDDQDQAPVNLVSQVVSVHAFEAEDADPDPPDDRSSHPCCPVVNHPPVSHLYYQDCNPPDPVVSVVSVVVSCVVVVNDPPDDDDPPDPPPPDD